Protein AF-A0A931T203-F1 (afdb_monomer_lite)

pLDDT: mean 97.16, std 2.3, range [86.19, 98.94]

Secondary structure (DSSP, 8-state):
-HHHH--S-TTS--EEES--STT-SEEE--GGGGGG-GGG-SEEE-GGGSTT-S-TTS-SSHHHHHHHHHHTTPPPTTTTGGGS-TTS-SSS---SS---S--SS--S-TTSSS---TTBTTS---GGG--B--HHHHHHHHHHHHHHTTT-

Sequence (152 aa):
MKSTLRNGSADDLNIYTCNPDGGLLGWATFPSSYRRAPAMDGVVILDSSLPGGSAAPYDQGDTATHEVGHWMGLYHTFQGGCNGKGDYVNDTPPEKSPAFGCPTGRDSCTRKAGLDPVENFMDYTDDACMDRFTAGQDVRMDTQFTSYRFGK

Structure (mmCIF, N/CA/C/O backbone):
data_AF-A0A931T203-F1
#
_entry.id   AF-A0A931T203-F1
#
loop_
_atom_site.group_PDB
_atom_site.id
_atom_site.type_symbol
_atom_site.label_atom_id
_atom_site.label_alt_id
_atom_site.label_comp_id
_atom_site.label_asym_id
_atom_site.label_entity_id
_atom_site.label_seq_id
_atom_site.pdbx_PDB_ins_code
_atom_site.Cartn_x
_atom_site.Cartn_y
_atom_site.Cartn_z
_atom_site.occupancy
_atom_site.B_iso_or_equiv
_atom_site.auth_seq_id
_atom_site.auth_comp_id
_atom_site.auth_asym_id
_atom_site.auth_atom_id
_atom_site.pdbx_PDB_model_num
ATOM 1 N N . MET A 1 1 ? 20.664 2.261 -4.121 1.00 86.19 1 MET A N 1
ATOM 2 C CA . MET A 1 1 ? 20.112 0.905 -3.907 1.00 86.19 1 MET A CA 1
ATOM 3 C C . MET A 1 1 ? 19.304 0.438 -5.117 1.00 86.19 1 MET A C 1
ATOM 5 O O . MET A 1 1 ? 19.850 -0.330 -5.897 1.00 86.19 1 MET A O 1
ATOM 9 N N . LYS A 1 2 ? 18.072 0.930 -5.339 1.00 91.31 2 LYS A N 1
ATOM 10 C CA . LYS A 1 2 ? 17.177 0.427 -6.406 1.00 91.31 2 LYS A CA 1
ATOM 11 C C . LYS A 1 2 ? 17.782 0.452 -7.815 1.00 91.31 2 LYS A C 1
ATOM 13 O O . LYS A 1 2 ? 17.803 -0.573 -8.480 1.00 91.31 2 LYS A O 1
ATOM 18 N N . SER A 1 3 ? 18.389 1.570 -8.219 1.00 89.00 3 SER A N 1
ATOM 19 C CA . SER A 1 3 ? 19.020 1.721 -9.542 1.00 89.00 3 SER A CA 1
ATOM 20 C C . SER A 1 3 ? 20.144 0.723 -9.845 1.00 89.00 3 SER A C 1
ATOM 22 O O . SER A 1 3 ? 20.486 0.536 -11.006 1.00 89.00 3 SER A O 1
ATOM 24 N N . THR A 1 4 ? 20.731 0.107 -8.817 1.00 92.38 4 THR A N 1
ATOM 25 C CA . THR A 1 4 ? 21.825 -0.865 -8.947 1.00 92.38 4 THR A CA 1
ATOM 26 C C . THR A 1 4 ? 21.337 -2.304 -8.814 1.00 92.38 4 THR A C 1
ATOM 28 O O . THR A 1 4 ? 21.886 -3.188 -9.456 1.00 92.38 4 THR A O 1
ATOM 31 N N . LEU A 1 5 ? 20.339 -2.541 -7.958 1.00 95.25 5 LEU A N 1
ATOM 32 C CA . LEU A 1 5 ? 19.900 -3.885 -7.568 1.00 95.25 5 LEU A CA 1
ATOM 33 C C . LEU A 1 5 ? 18.627 -4.351 -8.279 1.00 95.25 5 LEU A C 1
ATOM 35 O O . LEU A 1 5 ? 18.271 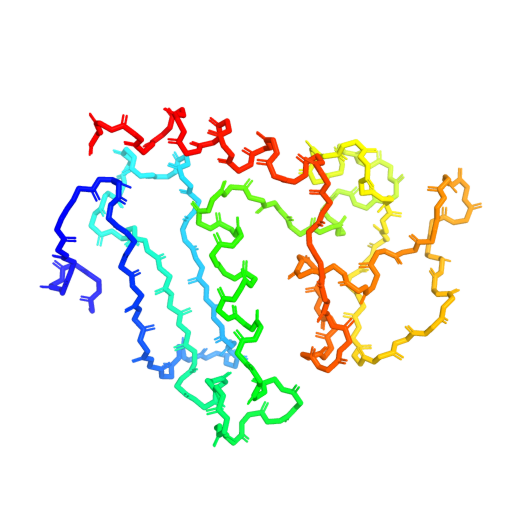-5.519 -8.160 1.00 95.25 5 LEU A O 1
ATOM 39 N N . ARG A 1 6 ? 17.909 -3.456 -8.968 1.00 95.00 6 ARG A N 1
ATOM 40 C CA . ARG A 1 6 ? 16.706 -3.814 -9.724 1.00 95.00 6 ARG A CA 1
ATOM 41 C C . ARG A 1 6 ? 17.021 -4.892 -10.757 1.00 95.00 6 ARG A C 1
ATOM 43 O O . ARG A 1 6 ? 17.947 -4.743 -11.552 1.00 95.00 6 ARG A O 1
ATOM 50 N N . ASN A 1 7 ? 16.178 -5.915 -10.783 1.00 95.50 7 ASN A N 1
ATOM 51 C CA . ASN A 1 7 ? 16.209 -6.977 -11.772 1.00 95.50 7 ASN A CA 1
ATOM 52 C C . ASN A 1 7 ? 14.810 -7.194 -12.371 1.00 95.50 7 ASN A C 1
ATOM 54 O O . ASN A 1 7 ? 13.810 -7.041 -11.673 1.00 95.50 7 ASN A O 1
ATOM 58 N N . GLY A 1 8 ? 14.746 -7.551 -13.653 1.00 94.94 8 GLY A N 1
ATOM 59 C CA . GLY A 1 8 ? 13.489 -7.814 -14.356 1.00 94.94 8 GLY A CA 1
ATOM 60 C C . GLY A 1 8 ? 12.769 -6.586 -14.938 1.00 94.94 8 GLY A C 1
ATOM 61 O O . GLY A 1 8 ? 13.320 -5.488 -15.084 1.00 94.94 8 GLY A O 1
ATOM 62 N N . SER A 1 9 ? 11.522 -6.827 -15.324 1.00 95.38 9 SER A N 1
ATOM 63 C CA . SER A 1 9 ? 10.593 -5.964 -16.061 1.00 95.38 9 SER A CA 1
ATOM 64 C C . SER A 1 9 ? 9.582 -5.270 -15.136 1.00 95.38 9 SER A C 1
ATOM 66 O O . SER A 1 9 ? 9.745 -5.275 -13.912 1.00 95.38 9 SER A O 1
ATOM 68 N N . ALA A 1 10 ? 8.553 -4.622 -15.688 1.00 96.31 10 ALA A N 1
ATOM 69 C CA . ALA A 1 10 ? 7.492 -4.020 -14.878 1.00 96.31 10 ALA A CA 1
ATOM 70 C C . ALA A 1 10 ? 6.666 -5.060 -14.096 1.00 96.31 10 ALA A C 1
ATOM 72 O O . ALA A 1 10 ? 6.045 -4.696 -13.090 1.00 96.31 10 ALA A O 1
ATOM 73 N N . ASP A 1 11 ? 6.693 -6.317 -14.556 1.00 96.00 11 ASP A N 1
ATOM 74 C CA . ASP A 1 11 ? 5.972 -7.467 -13.994 1.00 96.00 11 ASP A CA 1
ATOM 75 C C . ASP A 1 11 ? 6.678 -8.057 -12.770 1.00 96.00 11 ASP A C 1
ATOM 77 O O . ASP A 1 11 ? 6.064 -8.763 -11.972 1.00 96.00 11 ASP A O 1
ATOM 81 N N . ASP A 1 12 ? 7.962 -7.741 -12.600 1.00 97.38 12 ASP A N 1
ATOM 82 C CA . ASP A 1 12 ? 8.806 -8.298 -11.553 1.00 97.38 12 ASP A CA 1
ATOM 83 C C . ASP A 1 12 ? 8.838 -7.375 -10.327 1.00 97.38 12 ASP A C 1
ATOM 85 O O . ASP A 1 12 ? 9.451 -6.297 -10.322 1.00 97.38 12 ASP A O 1
ATOM 89 N N . LEU A 1 13 ? 8.201 -7.819 -9.243 1.00 97.94 13 LEU A N 1
ATOM 90 C CA . LEU A 1 13 ? 8.256 -7.122 -7.964 1.00 97.94 13 LEU A CA 1
ATOM 91 C C . LEU A 1 13 ? 9.650 -7.261 -7.342 1.00 97.94 13 LEU A C 1
ATOM 93 O O . LEU A 1 13 ? 10.076 -8.338 -6.931 1.00 97.94 13 LEU A O 1
ATOM 97 N N . ASN A 1 14 ? 10.340 -6.130 -7.216 1.00 98.25 14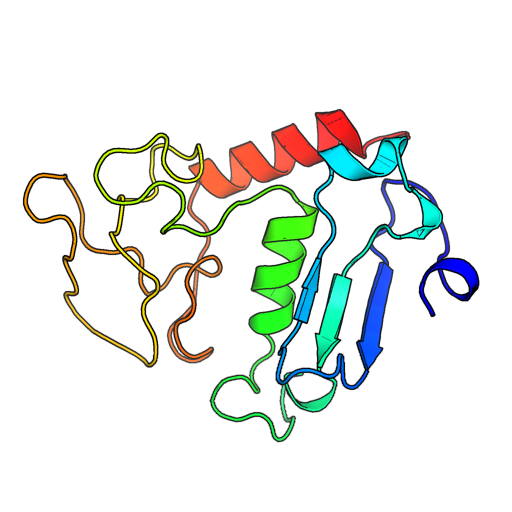 ASN A N 1
ATOM 98 C CA . ASN A 1 14 ? 11.575 -6.027 -6.450 1.00 98.25 14 ASN A CA 1
ATOM 99 C C . ASN A 1 14 ? 11.253 -5.513 -5.039 1.00 98.25 14 ASN A C 1
ATOM 101 O O . ASN A 1 14 ? 10.732 -4.402 -4.890 1.00 98.25 14 ASN A O 1
ATOM 105 N N . ILE A 1 15 ? 11.592 -6.303 -4.019 1.00 98.06 15 ILE A N 1
ATOM 106 C CA . ILE A 1 15 ? 11.469 -5.935 -2.603 1.00 98.06 15 ILE A CA 1
ATOM 107 C C . ILE A 1 15 ? 12.871 -5.742 -2.032 1.00 98.06 15 ILE A C 1
ATOM 109 O O . ILE A 1 15 ? 13.734 -6.608 -2.174 1.00 98.06 15 ILE A O 1
ATOM 113 N N . TYR A 1 16 ? 13.096 -4.602 -1.386 1.00 97.75 16 TYR A N 1
ATOM 114 C CA . TYR A 1 16 ? 14.361 -4.263 -0.745 1.00 97.75 16 TYR A CA 1
ATOM 115 C C . TYR A 1 16 ? 14.163 -4.116 0.759 1.00 97.75 16 TYR A C 1
ATOM 117 O O . TYR A 1 16 ? 13.288 -3.376 1.195 1.00 97.75 16 TYR A O 1
ATOM 125 N N . THR A 1 17 ? 15.011 -4.768 1.544 1.00 96.56 17 THR A N 1
ATOM 126 C CA . THR A 1 17 ? 15.017 -4.660 3.006 1.00 96.56 17 THR A CA 1
ATOM 127 C C . THR A 1 17 ? 16.195 -3.799 3.453 1.00 96.56 17 THR A C 1
ATOM 129 O O . THR A 1 17 ? 17.344 -4.115 3.128 1.00 96.56 17 THR A O 1
ATOM 132 N N . CYS A 1 18 ? 15.934 -2.717 4.177 1.00 95.00 18 CYS A N 1
ATOM 133 C CA . CYS A 1 18 ? 16.950 -1.867 4.807 1.00 95.00 18 CYS A CA 1
ATOM 134 C C . CYS A 1 18 ? 16.293 -0.983 5.869 1.00 95.00 18 CYS A C 1
ATOM 136 O O . CYS A 1 18 ? 15.079 -0.880 5.881 1.00 95.00 18 CYS A O 1
ATOM 138 N N . ASN A 1 19 ? 17.057 -0.237 6.667 1.00 95.19 19 ASN A N 1
ATOM 139 C CA . ASN A 1 19 ? 16.496 0.887 7.419 1.00 95.19 19 ASN A CA 1
ATOM 140 C C . ASN A 1 19 ? 16.239 2.068 6.453 1.00 95.19 19 ASN A C 1
ATOM 142 O O . ASN A 1 19 ? 17.212 2.613 5.928 1.00 95.19 19 ASN A O 1
ATOM 146 N N . PRO A 1 20 ? 14.979 2.448 6.153 1.00 91.81 20 PRO A N 1
ATOM 147 C CA . PRO A 1 20 ? 14.665 3.460 5.138 1.00 91.81 20 PRO A CA 1
ATOM 148 C C . PRO A 1 20 ? 14.897 4.918 5.590 1.00 91.81 20 PRO A C 1
ATOM 150 O O . PRO A 1 20 ? 14.538 5.831 4.847 1.00 91.81 20 PRO A O 1
ATOM 153 N N . ASP A 1 21 ? 15.523 5.139 6.755 1.00 88.75 21 ASP A N 1
ATOM 154 C CA . ASP A 1 21 ? 15.698 6.436 7.420 1.00 88.75 21 ASP A CA 1
ATOM 155 C C . ASP A 1 21 ? 14.361 7.156 7.723 1.00 88.75 21 ASP A C 1
ATOM 157 O O . ASP A 1 21 ? 13.268 6.721 7.361 1.00 88.75 21 ASP A O 1
ATOM 161 N N . GLY A 1 22 ? 14.418 8.259 8.477 1.00 89.06 22 GLY A N 1
ATOM 162 C CA . GLY A 1 22 ? 13.252 9.125 8.721 1.00 89.06 22 GLY A CA 1
ATOM 163 C C . GLY A 1 22 ? 12.131 8.523 9.579 1.00 89.06 22 GLY A C 1
ATOM 164 O O . GLY A 1 22 ? 11.081 9.146 9.710 1.00 89.06 22 GLY A O 1
ATOM 165 N N . GLY A 1 23 ? 12.348 7.345 10.173 1.00 92.56 23 GLY A N 1
ATOM 166 C CA . GLY A 1 23 ? 11.345 6.641 10.977 1.00 92.56 23 GLY A CA 1
ATOM 167 C C . GLY A 1 23 ? 10.273 5.922 10.153 1.00 92.56 23 GLY A C 1
ATOM 168 O O . GLY A 1 23 ? 9.218 5.610 10.695 1.00 92.56 23 GLY A O 1
ATOM 169 N N . LEU A 1 24 ? 10.516 5.683 8.860 1.00 96.38 24 LEU A N 1
ATOM 170 C CA . LEU A 1 24 ? 9.596 4.935 8.002 1.00 96.38 24 LEU A CA 1
ATOM 171 C C . LEU A 1 24 ? 9.690 3.424 8.260 1.00 96.38 24 LEU A C 1
ATOM 173 O O . LEU A 1 24 ? 10.773 2.891 8.497 1.00 96.38 24 LEU A O 1
ATOM 177 N N . LEU A 1 25 ? 8.554 2.733 8.146 1.00 97.81 25 LEU A N 1
ATOM 178 C CA . LEU A 1 25 ? 8.500 1.267 8.106 1.00 97.81 25 LEU A CA 1
ATOM 179 C C . LEU A 1 25 ? 8.674 0.736 6.682 1.00 97.81 25 LEU A C 1
ATOM 181 O O . LEU A 1 25 ? 9.199 -0.351 6.481 1.00 97.81 25 LEU A O 1
ATOM 185 N N . GLY A 1 26 ? 8.272 1.508 5.679 1.00 98.06 26 GLY A N 1
ATOM 186 C CA . GLY A 1 26 ? 8.368 1.119 4.286 1.00 98.06 26 GLY A CA 1
ATOM 187 C C . GLY A 1 26 ? 7.987 2.258 3.355 1.00 98.06 26 GLY A C 1
ATOM 188 O O . GLY A 1 26 ? 7.631 3.352 3.799 1.00 98.06 26 GLY A O 1
ATOM 189 N N . TRP A 1 27 ? 8.170 2.020 2.060 1.00 98.19 27 TRP A N 1
ATOM 190 C CA . TRP A 1 27 ? 7.585 2.827 0.998 1.00 98.19 27 TRP A CA 1
ATOM 191 C C . TRP A 1 27 ? 7.584 2.075 -0.336 1.00 98.19 27 TRP A C 1
ATOM 193 O O . TRP A 1 27 ? 8.521 1.346 -0.690 1.00 98.19 27 TRP A O 1
ATOM 203 N N . ALA A 1 28 ? 6.576 2.360 -1.149 1.00 98.38 28 ALA A N 1
ATOM 204 C CA . ALA A 1 28 ? 6.428 1.820 -2.489 1.00 98.38 28 ALA A CA 1
ATOM 205 C C . ALA A 1 28 ? 6.432 2.900 -3.576 1.00 98.38 28 ALA A C 1
ATOM 207 O O . ALA A 1 28 ? 6.348 4.107 -3.348 1.00 98.38 28 ALA A O 1
ATOM 208 N N . THR A 1 29 ? 6.517 2.437 -4.818 1.00 97.62 29 THR A N 1
ATOM 209 C CA . THR A 1 29 ? 6.292 3.263 -6.007 1.00 97.62 29 THR A CA 1
ATOM 210 C C . THR A 1 29 ? 5.018 2.818 -6.694 1.00 97.62 29 THR A C 1
ATOM 212 O O . THR A 1 29 ? 4.845 1.642 -6.998 1.00 97.62 29 THR A O 1
ATOM 215 N N . PHE A 1 30 ? 4.135 3.778 -6.965 1.00 98.38 30 PHE A N 1
ATOM 216 C CA . PHE A 1 30 ? 2.888 3.500 -7.666 1.00 98.38 30 PHE A CA 1
ATOM 217 C C . PHE A 1 30 ? 3.137 2.999 -9.096 1.00 98.38 30 PHE A C 1
ATOM 219 O O . PHE A 1 30 ? 4.023 3.532 -9.780 1.00 98.38 30 PHE A O 1
ATOM 226 N N . PRO A 1 31 ? 2.280 2.099 -9.610 1.00 98.00 31 PRO A N 1
ATOM 227 C CA . PRO A 1 31 ? 2.402 1.547 -10.959 1.00 98.00 31 PRO A CA 1
ATOM 228 C C . PRO A 1 31 ? 2.386 2.639 -12.041 1.00 98.00 31 PRO A C 1
ATOM 230 O O . PRO A 1 31 ? 3.154 2.602 -13.003 1.00 98.00 31 PRO A O 1
ATOM 233 N N . SER A 1 32 ? 1.608 3.706 -11.837 1.00 97.25 32 SER A N 1
ATOM 234 C CA . SER A 1 32 ? 1.555 4.860 -12.744 1.00 97.25 32 SER A CA 1
ATOM 235 C C . SER A 1 32 ? 2.880 5.625 -12.882 1.00 97.25 32 SER A C 1
ATOM 237 O O . SER A 1 32 ? 3.049 6.404 -13.823 1.00 97.25 32 SER A O 1
ATOM 239 N N . SER A 1 33 ? 3.821 5.448 -11.949 1.00 96.88 33 SER A N 1
ATOM 240 C CA . SER A 1 33 ? 5.141 6.088 -11.991 1.00 96.88 33 SER A CA 1
ATOM 241 C C . SER A 1 33 ? 6.173 5.294 -12.790 1.00 96.88 33 SER A C 1
ATOM 243 O O . SER A 1 33 ? 7.180 5.888 -13.184 1.00 96.88 33 SER A O 1
ATOM 245 N N . TYR A 1 34 ? 5.916 4.012 -13.088 1.00 96.25 34 TYR A N 1
ATOM 246 C CA . TYR A 1 34 ? 6.880 3.114 -13.731 1.00 96.25 34 TYR A CA 1
ATOM 247 C C . TYR A 1 34 ? 7.471 3.714 -15.011 1.00 96.25 34 TYR A C 1
ATOM 249 O O . TYR A 1 34 ? 8.682 3.871 -15.121 1.00 96.25 34 TYR A O 1
ATOM 257 N N . ARG A 1 35 ? 6.620 4.191 -15.933 1.00 95.12 35 ARG A N 1
ATOM 258 C CA . ARG A 1 35 ? 7.063 4.774 -17.216 1.00 95.12 35 ARG A CA 1
ATOM 259 C C . ARG A 1 35 ? 8.041 5.944 -17.053 1.00 95.12 35 ARG A C 1
ATOM 261 O O . ARG A 1 35 ? 8.872 6.171 -17.924 1.00 95.12 35 ARG A O 1
ATOM 268 N N . ARG A 1 36 ? 7.916 6.724 -15.975 1.00 95.69 36 ARG A N 1
ATOM 269 C CA . ARG A 1 36 ? 8.769 7.897 -15.725 1.00 95.69 36 ARG A CA 1
ATOM 270 C C . ARG A 1 36 ? 10.087 7.516 -15.050 1.00 95.69 36 ARG A C 1
ATOM 272 O O . ARG A 1 36 ? 11.081 8.200 -15.268 1.00 95.69 36 ARG A O 1
ATOM 279 N N . ALA A 1 37 ? 10.090 6.482 -14.212 1.00 95.12 37 ALA A N 1
ATOM 280 C CA . ALA A 1 37 ? 11.241 6.116 -13.390 1.00 95.12 37 ALA A CA 1
ATOM 281 C C . ALA A 1 37 ? 11.315 4.593 -13.152 1.00 95.12 37 ALA A C 1
ATOM 283 O O . ALA A 1 37 ? 11.203 4.153 -12.007 1.00 95.12 37 ALA A O 1
ATOM 284 N N . PRO A 1 38 ? 11.539 3.776 -14.198 1.00 94.44 38 PRO A N 1
ATOM 285 C CA . PRO A 1 38 ? 11.496 2.315 -14.076 1.00 94.44 38 PRO A CA 1
ATOM 286 C C . PRO A 1 38 ? 12.569 1.781 -13.118 1.00 94.44 38 PRO A C 1
ATOM 288 O O . PRO A 1 38 ? 12.323 0.854 -12.356 1.00 94.44 38 PRO A O 1
ATOM 291 N N . ALA A 1 39 ? 13.738 2.428 -13.064 1.00 95.00 39 ALA A N 1
ATOM 292 C CA . ALA A 1 39 ? 14.826 2.071 -12.150 1.00 95.00 39 ALA A CA 1
ATOM 293 C C . ALA A 1 39 ? 14.500 2.274 -10.655 1.00 95.00 39 ALA A C 1
ATOM 295 O O . ALA A 1 39 ? 15.233 1.781 -9.801 1.00 95.00 39 ALA A O 1
ATOM 296 N N . MET A 1 40 ? 13.436 3.019 -10.333 1.00 95.81 40 MET A N 1
ATOM 297 C CA . MET A 1 40 ? 12.995 3.273 -8.956 1.00 95.81 40 MET A CA 1
ATOM 298 C C . MET A 1 40 ? 11.837 2.373 -8.522 1.00 95.81 40 MET A C 1
ATOM 300 O O . MET A 1 40 ? 11.445 2.419 -7.353 1.00 95.81 40 MET A O 1
ATOM 304 N N . ASP A 1 41 ? 11.295 1.578 -9.443 1.00 97.62 41 ASP A N 1
ATOM 305 C CA . ASP A 1 41 ? 10.135 0.741 -9.182 1.00 97.62 41 ASP A CA 1
ATOM 306 C C . ASP A 1 41 ? 10.430 -0.373 -8.163 1.00 97.62 41 ASP A C 1
ATOM 308 O O . ASP A 1 41 ? 11.546 -0.894 -8.096 1.00 97.62 41 ASP A O 1
ATOM 312 N N . GLY A 1 42 ? 9.429 -0.699 -7.346 1.00 97.94 42 GLY A N 1
ATOM 313 C CA . GLY A 1 42 ? 9.493 -1.712 -6.293 1.00 97.94 42 GLY A CA 1
ATOM 314 C C . GLY A 1 42 ? 9.145 -1.164 -4.910 1.00 97.94 42 GLY A C 1
ATOM 315 O O . GLY A 1 42 ? 8.780 0.010 -4.755 1.00 97.94 42 GLY A O 1
ATOM 316 N N . VAL A 1 43 ? 9.332 -2.013 -3.907 1.00 98.56 43 VAL A N 1
ATOM 317 C CA . VAL A 1 43 ? 8.975 -1.794 -2.498 1.00 98.56 43 VAL A CA 1
ATOM 318 C C . VAL A 1 43 ? 10.239 -1.764 -1.641 1.00 98.56 43 VAL A C 1
ATOM 320 O O . VAL A 1 43 ? 11.155 -2.552 -1.864 1.00 98.56 43 VAL A O 1
ATOM 323 N N . VAL A 1 44 ? 10.318 -0.841 -0.684 1.00 98.38 44 VAL A N 1
ATOM 324 C CA . VAL A 1 44 ? 11.329 -0.849 0.382 1.00 98.38 44 VAL A CA 1
ATOM 325 C C . VAL A 1 44 ? 10.627 -1.076 1.708 1.00 98.38 44 VAL A C 1
ATOM 327 O O . VAL A 1 44 ? 9.613 -0.437 1.962 1.00 98.38 44 VAL A O 1
ATOM 330 N N . ILE A 1 45 ? 11.180 -1.949 2.539 1.00 98.31 45 ILE A N 1
ATOM 331 C CA . ILE A 1 45 ? 10.670 -2.269 3.873 1.00 98.31 45 ILE A CA 1
ATOM 332 C C . ILE A 1 45 ? 11.802 -2.236 4.899 1.00 98.31 45 ILE A C 1
ATOM 334 O O . ILE A 1 45 ? 12.946 -2.582 4.590 1.00 98.31 45 ILE A O 1
ATOM 338 N N . LEU A 1 46 ? 11.463 -1.817 6.113 1.00 98.31 46 LEU A N 1
ATOM 339 C CA . LEU A 1 46 ? 12.306 -1.882 7.293 1.00 98.31 46 LEU A CA 1
ATOM 340 C C . LEU A 1 46 ? 12.606 -3.348 7.605 1.00 98.31 46 LEU A C 1
ATOM 342 O O . LEU A 1 46 ? 11.705 -4.168 7.726 1.00 98.31 46 LEU A O 1
ATOM 346 N N . ASP A 1 47 ? 13.881 -3.703 7.739 1.00 97.19 47 ASP A N 1
ATOM 347 C CA . ASP A 1 47 ? 14.268 -5.093 8.001 1.00 97.19 47 ASP A CA 1
ATOM 348 C C . ASP A 1 47 ? 13.686 -5.635 9.317 1.00 97.19 47 ASP A C 1
ATOM 350 O O . ASP A 1 47 ? 13.309 -6.803 9.389 1.00 97.19 47 ASP A O 1
ATOM 354 N N . SER A 1 48 ? 13.533 -4.782 10.333 1.00 97.81 48 SER A N 1
ATOM 355 C CA . SER A 1 48 ? 12.959 -5.158 11.623 1.00 97.81 48 SER A CA 1
ATOM 356 C C . SER A 1 48 ? 11.429 -5.246 11.648 1.00 97.81 48 SER A C 1
ATOM 358 O O . SER A 1 48 ? 10.913 -5.681 12.678 1.00 97.81 48 SER A O 1
ATOM 360 N N . SER A 1 49 ? 10.720 -4.886 10.566 1.00 98.12 49 SER A N 1
ATOM 361 C CA . SER A 1 49 ? 9.264 -5.091 10.432 1.00 98.12 49 SER A CA 1
ATOM 362 C C . SER A 1 49 ? 8.877 -6.409 9.753 1.00 98.12 49 SER A C 1
ATOM 364 O O . SER A 1 49 ? 7.701 -6.739 9.611 1.00 98.12 49 SER A O 1
ATOM 366 N N . LEU A 1 50 ? 9.868 -7.201 9.334 1.00 97.31 50 LEU A N 1
ATOM 367 C CA . LEU A 1 50 ? 9.640 -8.568 8.875 1.00 97.31 50 LEU A CA 1
ATOM 368 C C . LEU A 1 50 ? 9.156 -9.473 10.025 1.00 97.31 50 LEU A C 1
ATOM 370 O O . LEU A 1 50 ? 9.482 -9.197 11.182 1.00 97.31 50 LEU A O 1
ATOM 374 N N . PRO A 1 51 ? 8.464 -10.594 9.722 1.00 97.31 51 PRO A N 1
ATOM 375 C CA . PRO A 1 51 ? 8.029 -11.554 10.733 1.00 97.31 51 PRO A CA 1
ATOM 376 C C . PRO A 1 51 ? 9.164 -11.993 11.669 1.00 97.31 51 PRO A C 1
ATOM 378 O O . PRO A 1 51 ? 10.183 -12.526 11.219 1.00 97.31 51 PRO A O 1
ATOM 381 N N . GLY A 1 52 ? 8.974 -11.795 12.976 1.00 93.38 52 GLY A N 1
ATOM 382 C CA . GLY A 1 52 ? 9.978 -12.114 14.002 1.00 93.38 52 GLY A CA 1
ATOM 383 C C . GLY A 1 52 ? 11.078 -11.057 14.163 1.00 93.38 52 GLY A C 1
ATOM 384 O O . GLY A 1 52 ? 12.093 -11.321 14.814 1.00 93.38 52 GLY A O 1
ATOM 385 N N . GLY A 1 53 ? 10.894 -9.885 13.555 1.00 96.62 53 GLY A N 1
ATOM 386 C CA . GLY A 1 53 ? 11.731 -8.710 13.736 1.00 96.62 53 GLY A CA 1
ATOM 387 C C . GLY A 1 53 ? 11.510 -8.019 15.085 1.00 96.62 53 GLY A C 1
ATOM 388 O O . GLY A 1 53 ? 10.860 -8.536 15.987 1.00 96.62 53 GLY A O 1
ATOM 389 N N . SER A 1 54 ? 12.114 -6.842 15.252 1.00 97.62 54 SER A N 1
ATOM 390 C CA . SER A 1 54 ? 12.091 -6.090 16.515 1.00 97.62 54 SER A CA 1
ATOM 391 C C . SER A 1 54 ? 11.236 -4.821 16.470 1.00 97.62 54 SER A C 1
ATOM 393 O O . SER A 1 54 ? 11.266 -4.047 17.426 1.00 97.62 54 SER A O 1
ATOM 395 N N . ALA A 1 55 ? 10.533 -4.556 15.366 1.00 97.38 55 ALA A N 1
ATOM 396 C CA . ALA A 1 55 ? 9.741 -3.343 15.163 1.00 97.38 55 ALA A CA 1
ATOM 397 C C . ALA A 1 55 ? 8.301 -3.463 15.686 1.00 97.38 55 ALA A C 1
ATOM 399 O O . ALA A 1 55 ? 7.395 -2.874 15.104 1.00 97.38 55 ALA A O 1
ATOM 400 N N . ALA A 1 56 ? 8.080 -4.195 16.781 1.00 97.38 56 ALA A N 1
ATOM 401 C CA . ALA A 1 56 ? 6.763 -4.296 17.402 1.00 97.38 56 ALA A CA 1
ATOM 402 C C . ALA A 1 56 ? 6.158 -2.890 17.637 1.00 97.38 56 ALA A C 1
ATOM 404 O O . ALA A 1 56 ? 6.864 -1.997 18.126 1.00 97.38 56 ALA A O 1
ATOM 405 N N . PRO A 1 57 ? 4.873 -2.667 17.306 1.00 97.94 57 PRO A N 1
ATOM 406 C CA . PRO A 1 57 ? 3.851 -3.667 16.961 1.00 97.94 57 PRO A CA 1
ATOM 407 C C . PRO A 1 57 ? 3.748 -4.031 15.462 1.00 97.94 57 PRO A C 1
ATOM 409 O O . PRO A 1 57 ? 2.765 -4.646 15.058 1.00 97.94 57 PRO A O 1
ATOM 412 N N . TYR A 1 58 ? 4.731 -3.651 14.644 1.00 98.25 58 TYR A N 1
ATOM 413 C CA . TYR A 1 58 ? 4.762 -3.849 13.190 1.00 98.25 58 TYR A CA 1
ATOM 414 C C . TYR A 1 58 ? 5.768 -4.932 12.771 1.00 98.25 58 TYR A C 1
ATOM 416 O O . TYR A 1 58 ? 6.579 -4.721 11.876 1.00 98.25 58 TYR A O 1
ATOM 424 N N . ASP A 1 59 ? 5.817 -6.049 13.496 1.00 98.12 59 ASP A N 1
ATOM 425 C CA . ASP A 1 59 ? 6.811 -7.125 13.364 1.00 98.12 59 ASP A CA 1
ATOM 426 C C . ASP A 1 59 ? 6.217 -8.460 12.871 1.00 98.12 59 ASP A C 1
ATOM 428 O O . ASP A 1 59 ? 6.823 -9.522 13.065 1.00 98.12 59 ASP A O 1
ATOM 432 N N . GLN A 1 60 ? 5.041 -8.427 12.227 1.00 98.19 60 GLN A N 1
ATOM 433 C CA . GLN A 1 60 ? 4.365 -9.611 11.668 1.00 98.19 60 GLN A CA 1
ATOM 434 C C . GLN A 1 60 ? 4.348 -9.627 10.134 1.00 98.19 60 GLN A C 1
ATOM 436 O O . GLN A 1 60 ? 3.947 -10.626 9.538 1.00 98.19 60 GLN A O 1
ATOM 441 N N . GLY A 1 61 ? 4.881 -8.581 9.497 1.00 97.94 61 GLY A N 1
ATOM 442 C CA . GLY A 1 61 ? 5.109 -8.510 8.056 1.00 97.94 61 GLY A CA 1
ATOM 443 C C . GLY A 1 61 ? 4.064 -7.711 7.280 1.00 97.94 61 GLY A C 1
ATOM 444 O O . GLY A 1 61 ? 4.216 -7.572 6.062 1.00 97.94 61 GLY A O 1
ATOM 445 N N . ASP A 1 62 ? 3.060 -7.128 7.937 1.00 98.50 62 ASP A N 1
ATOM 446 C CA . ASP A 1 62 ? 1.973 -6.439 7.229 1.00 98.50 62 ASP A CA 1
ATOM 447 C C . ASP A 1 62 ? 2.394 -5.094 6.649 1.00 98.50 62 ASP A C 1
ATOM 449 O O . ASP A 1 62 ? 1.811 -4.641 5.665 1.00 98.50 62 ASP A O 1
ATOM 453 N N . THR A 1 63 ? 3.505 -4.527 7.130 1.00 98.62 63 THR A N 1
ATOM 454 C CA . THR A 1 63 ? 4.198 -3.444 6.417 1.00 98.62 63 THR A CA 1
ATOM 455 C C . THR A 1 63 ? 4.475 -3.838 4.958 1.00 98.62 63 THR A C 1
ATOM 457 O O . THR A 1 63 ? 4.233 -3.054 4.044 1.00 98.62 63 THR A O 1
ATOM 460 N N . ALA A 1 64 ? 4.951 -5.060 4.692 1.00 98.56 64 ALA A N 1
ATOM 461 C CA . ALA A 1 64 ? 5.200 -5.496 3.319 1.00 98.56 64 ALA A CA 1
ATOM 462 C C . ALA A 1 64 ? 3.890 -5.669 2.536 1.00 98.56 64 ALA A C 1
ATOM 464 O O . ALA A 1 64 ? 3.827 -5.267 1.374 1.00 98.56 64 ALA A O 1
ATOM 465 N N . THR A 1 65 ? 2.843 -6.207 3.167 1.00 98.81 65 THR A N 1
ATOM 466 C CA . THR A 1 65 ? 1.504 -6.334 2.568 1.00 98.81 65 THR A CA 1
ATOM 467 C C . THR A 1 65 ? 0.952 -4.968 2.142 1.00 98.81 65 THR A C 1
ATOM 469 O O . THR A 1 65 ? 0.529 -4.804 0.995 1.00 98.81 65 THR A O 1
ATOM 472 N N . HIS A 1 66 ? 1.043 -3.969 3.022 1.00 98.88 66 HIS A N 1
ATOM 473 C CA . HIS A 1 66 ? 0.645 -2.582 2.780 1.00 98.88 66 HIS A CA 1
ATOM 474 C C . HIS A 1 66 ? 1.395 -1.965 1.589 1.00 98.88 66 HIS A C 1
ATOM 476 O O . HIS A 1 66 ? 0.796 -1.477 0.625 1.00 98.88 66 HIS A O 1
ATOM 482 N N . GLU A 1 67 ? 2.729 -2.039 1.603 1.00 98.88 67 GLU A N 1
ATOM 483 C CA . GLU A 1 67 ? 3.551 -1.449 0.543 1.00 98.88 67 GLU A CA 1
ATOM 484 C C . GLU A 1 67 ? 3.371 -2.158 -0.808 1.00 98.88 67 GLU A C 1
ATOM 486 O O . GLU A 1 67 ? 3.393 -1.521 -1.869 1.00 98.88 67 GLU A O 1
ATOM 491 N N . VA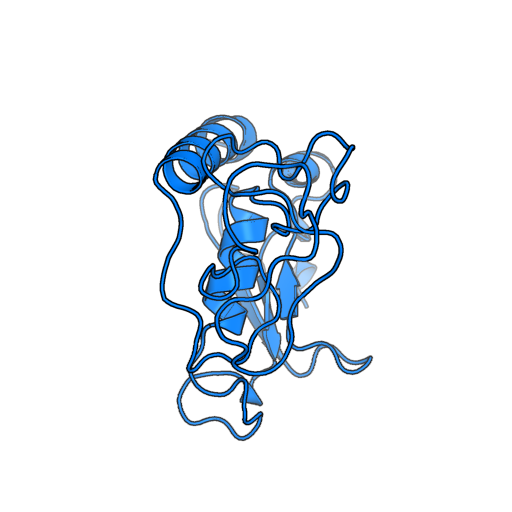L A 1 68 ? 3.138 -3.472 -0.808 1.00 98.88 68 VAL A N 1
ATOM 492 C CA . VAL A 1 68 ? 2.777 -4.200 -2.033 1.00 98.88 68 VAL A CA 1
ATOM 493 C C . VAL A 1 68 ? 1.404 -3.757 -2.542 1.00 98.88 68 VAL A C 1
ATOM 495 O O . VAL A 1 68 ? 1.257 -3.566 -3.751 1.00 98.88 68 VAL A O 1
ATOM 498 N N . GLY A 1 69 ? 0.441 -3.472 -1.661 1.00 98.88 69 GLY A N 1
ATOM 499 C CA . GLY A 1 69 ? -0.828 -2.840 -2.031 1.00 98.88 69 GLY A CA 1
ATOM 500 C C . GLY A 1 69 ? -0.625 -1.525 -2.797 1.00 98.88 69 GLY A C 1
ATOM 501 O O . GLY A 1 69 ? -1.202 -1.325 -3.871 1.00 98.88 69 GLY A O 1
ATOM 502 N N . HIS A 1 70 ? 0.279 -0.657 -2.336 1.00 98.88 70 HIS A N 1
ATOM 503 C CA . HIS A 1 70 ? 0.665 0.555 -3.072 1.00 98.88 70 HIS A CA 1
ATOM 504 C C . HIS A 1 70 ? 1.361 0.279 -4.411 1.00 98.88 70 HIS A C 1
ATOM 506 O O . HIS A 1 70 ? 1.069 0.948 -5.411 1.00 98.88 70 HIS A O 1
ATOM 512 N N . TRP A 1 71 ? 2.263 -0.705 -4.469 1.00 98.81 71 TRP A N 1
ATOM 513 C CA . TRP A 1 71 ? 2.926 -1.113 -5.717 1.00 98.81 71 TRP A CA 1
ATOM 514 C C . TRP A 1 71 ? 1.934 -1.668 -6.755 1.00 98.81 71 TRP A C 1
ATOM 516 O O . TRP A 1 71 ? 2.128 -1.467 -7.963 1.00 98.81 71 TRP A O 1
ATOM 526 N N . MET A 1 72 ? 0.839 -2.269 -6.275 1.00 98.75 72 MET A N 1
ATOM 527 C CA . MET A 1 72 ? -0.340 -2.695 -7.040 1.00 98.75 72 MET A CA 1
ATOM 528 C C . MET A 1 72 ? -1.368 -1.567 -7.255 1.00 98.75 72 MET A C 1
ATOM 530 O O . MET A 1 72 ? -2.363 -1.757 -7.942 1.00 98.75 72 MET A O 1
ATOM 534 N N . GLY A 1 73 ? -1.129 -0.358 -6.742 1.00 98.69 73 GLY A N 1
ATOM 535 C CA . GLY A 1 73 ? -1.916 0.841 -7.042 1.00 98.69 73 GLY A CA 1
ATOM 536 C C . GLY A 1 73 ? -3.100 1.129 -6.115 1.00 98.69 73 GLY A C 1
ATOM 537 O O . GLY A 1 73 ? -3.956 1.958 -6.464 1.00 98.69 73 GLY A O 1
ATOM 538 N N . LEU A 1 74 ? -3.150 0.499 -4.942 1.00 98.88 74 LEU A N 1
ATOM 539 C CA . LEU A 1 74 ? -4.058 0.884 -3.864 1.00 98.88 74 LEU A CA 1
ATOM 540 C C . LEU A 1 74 ? -3.585 2.176 -3.197 1.00 98.88 74 LEU A C 1
ATOM 542 O O . LEU A 1 74 ? -2.389 2.405 -3.018 1.00 98.88 74 LEU A O 1
ATOM 546 N N . TYR A 1 75 ? -4.530 3.039 -2.846 1.00 98.81 75 TYR A N 1
ATOM 547 C CA . TYR A 1 75 ? -4.269 4.181 -1.974 1.00 98.81 75 TYR A CA 1
ATOM 548 C C . TYR A 1 75 ? -4.599 3.804 -0.533 1.00 98.81 75 TYR A C 1
ATOM 550 O O . TYR A 1 75 ? -5.277 2.809 -0.298 1.00 98.81 75 TYR A O 1
ATOM 558 N N . HIS A 1 76 ? -4.148 4.623 0.414 1.00 98.88 76 HIS A N 1
ATOM 559 C CA . HIS A 1 76 ? -4.631 4.532 1.786 1.00 98.88 76 HIS A CA 1
ATOM 560 C C . HIS A 1 76 ? -6.152 4.673 1.851 1.00 98.88 76 HIS A C 1
ATOM 562 O O . HIS A 1 76 ? -6.712 5.511 1.139 1.00 98.88 76 HIS A O 1
ATOM 568 N N . THR A 1 77 ? -6.801 3.940 2.750 1.00 98.69 77 THR A N 1
ATOM 569 C CA . THR A 1 77 ? -8.259 3.993 2.974 1.00 98.69 77 THR A CA 1
ATOM 570 C C . THR A 1 77 ? -8.751 5.383 3.391 1.00 98.69 77 THR A C 1
ATOM 572 O O . THR A 1 77 ? -9.806 5.839 2.951 1.00 98.69 77 THR A O 1
ATOM 575 N N . PHE A 1 78 ? -7.939 6.131 4.141 1.00 98.38 78 PHE A N 1
ATOM 576 C CA . PHE A 1 78 ? -8.214 7.517 4.540 1.00 98.38 78 PHE A CA 1
ATOM 577 C C . PHE A 1 78 ? -7.983 8.562 3.435 1.00 98.38 78 PHE A C 1
ATOM 579 O O . PHE A 1 78 ? -8.119 9.773 3.669 1.00 98.38 78 PHE A O 1
ATOM 586 N N . GLN A 1 79 ? -7.611 8.148 2.219 1.00 98.31 79 GLN A N 1
ATOM 587 C CA . GLN A 1 79 ? -7.305 9.084 1.145 1.00 98.31 79 GLN A CA 1
ATOM 588 C C . GLN A 1 79 ? -8.539 9.905 0.754 1.00 98.31 79 GLN A C 1
ATOM 590 O O . GLN A 1 79 ? -9.615 9.393 0.473 1.00 98.31 79 GLN A O 1
ATOM 595 N N . GLY A 1 80 ? -8.388 11.230 0.722 1.00 96.69 80 GLY A N 1
ATOM 596 C CA . GLY A 1 80 ? -9.490 12.145 0.409 1.00 96.69 80 GLY A CA 1
ATOM 597 C C . GLY A 1 80 ? -10.490 12.380 1.552 1.00 96.69 80 GLY A C 1
ATOM 598 O O . GLY A 1 80 ? -11.344 13.260 1.415 1.00 96.69 80 GLY A O 1
ATOM 599 N N . GLY A 1 81 ? -10.368 11.684 2.684 1.00 97.62 81 GLY A N 1
ATOM 600 C CA . GLY A 1 81 ? -11.222 11.877 3.854 1.00 97.62 81 GLY A CA 1
ATOM 601 C C . GLY A 1 81 ? -12.711 11.602 3.595 1.00 97.62 81 GLY A C 1
ATOM 602 O O . GLY A 1 81 ? -13.117 11.146 2.528 1.00 97.62 81 GLY A O 1
ATOM 603 N N . CYS A 1 82 ? -13.571 12.011 4.532 1.00 97.62 82 CYS A N 1
ATOM 604 C CA . CYS A 1 82 ? -15.012 11.732 4.465 1.00 97.62 82 CYS A CA 1
ATOM 605 C C . CYS A 1 82 ? -15.750 12.284 3.233 1.00 97.62 82 CYS A C 1
ATOM 607 O O . CYS A 1 82 ? -16.877 11.875 2.977 1.00 97.62 82 CYS A O 1
ATOM 609 N N . ASN A 1 83 ? -15.204 13.275 2.520 1.00 96.31 83 ASN A N 1
ATOM 610 C CA . ASN A 1 83 ? -15.925 13.987 1.451 1.00 96.31 83 ASN A CA 1
ATOM 611 C C . ASN A 1 83 ? -15.153 14.070 0.127 1.00 96.31 83 ASN A C 1
ATOM 613 O O . ASN A 1 83 ? -15.639 14.698 -0.814 1.00 96.31 83 ASN A O 1
ATOM 617 N N . GLY A 1 84 ? -13.952 13.495 0.059 1.00 93.69 84 GLY A N 1
ATOM 618 C CA . GLY A 1 84 ? -13.153 13.464 -1.158 1.00 93.69 84 GLY A CA 1
ATOM 619 C C . GLY A 1 84 ? -13.536 12.312 -2.080 1.00 93.69 84 GLY A C 1
ATOM 620 O O . GLY A 1 84 ? -14.599 11.709 -1.964 1.00 93.69 84 GLY A O 1
ATOM 621 N N . LYS A 1 85 ? -12.632 12.003 -3.013 1.00 93.69 85 LYS A N 1
ATOM 622 C CA . LYS A 1 85 ? -12.790 10.889 -3.961 1.00 93.69 85 LYS A CA 1
ATOM 623 C C . LYS A 1 85 ? -12.505 9.510 -3.348 1.00 93.69 85 LYS A C 1
ATOM 625 O O . LYS A 1 85 ? -12.610 8.523 -4.067 1.00 93.69 85 LYS A O 1
ATOM 630 N N . GLY A 1 86 ? -12.144 9.453 -2.067 1.00 95.44 86 GLY A N 1
ATOM 631 C CA . GLY A 1 86 ? -11.709 8.223 -1.418 1.00 95.44 86 GLY A CA 1
ATOM 632 C C . GLY A 1 86 ? -10.374 7.711 -1.963 1.00 95.44 86 GLY A C 1
ATOM 633 O O . GLY A 1 86 ? -9.625 8.412 -2.657 1.00 95.44 86 GLY A O 1
ATOM 634 N N . ASP A 1 87 ? -10.143 6.435 -1.702 1.00 98.31 87 ASP A N 1
ATOM 635 C CA . ASP A 1 87 ? -9.076 5.596 -2.247 1.00 98.31 87 ASP A CA 1
ATOM 636 C C . ASP A 1 87 ? -9.402 5.037 -3.653 1.00 98.31 87 ASP A C 1
ATOM 638 O O . ASP A 1 87 ? -8.639 4.245 -4.209 1.00 98.31 87 ASP A O 1
ATOM 642 N N . TYR A 1 88 ? -10.506 5.495 -4.263 1.00 97.94 88 TYR A N 1
ATOM 643 C CA . TYR A 1 88 ? -11.054 5.014 -5.537 1.00 97.94 88 TYR A CA 1
ATOM 644 C C . TYR A 1 88 ? -11.483 3.539 -5.526 1.00 97.94 88 TYR A C 1
ATOM 646 O O . TYR A 1 88 ? -11.488 2.894 -6.583 1.00 97.94 88 TYR A O 1
ATOM 654 N N . VAL A 1 89 ? -11.856 3.021 -4.359 1.00 98.50 89 VAL A N 1
ATOM 655 C CA . VAL A 1 89 ? -12.501 1.726 -4.185 1.00 98.50 89 VAL A CA 1
ATOM 656 C C . VAL A 1 89 ? -13.869 1.961 -3.531 1.00 98.50 89 VAL A C 1
ATOM 658 O O . VAL A 1 89 ? -14.013 2.752 -2.612 1.00 98.50 89 VAL A O 1
ATOM 661 N N . ASN A 1 90 ? -14.932 1.363 -4.076 1.00 97.12 90 ASN A N 1
ATOM 662 C CA . ASN A 1 90 ? -16.300 1.687 -3.639 1.00 97.12 90 ASN A CA 1
ATOM 663 C C . ASN A 1 90 ? -16.728 0.943 -2.368 1.00 97.12 90 ASN A C 1
ATOM 665 O O . ASN A 1 90 ? -17.657 1.385 -1.696 1.00 97.12 90 ASN A O 1
ATOM 669 N N . ASP A 1 91 ? -16.130 -0.218 -2.097 1.00 98.31 91 ASP A N 1
ATOM 670 C CA . ASP A 1 91 ? -16.478 -1.081 -0.966 1.00 98.31 91 ASP A CA 1
ATOM 671 C C . ASP A 1 91 ? -15.563 -0.883 0.253 1.00 98.31 91 ASP A C 1
ATOM 673 O O . ASP A 1 91 ? -15.715 -1.584 1.250 1.00 98.31 91 ASP A O 1
ATOM 677 N N . THR A 1 92 ? -14.666 0.102 0.207 1.00 98.44 92 THR A N 1
ATOM 678 C CA . THR A 1 92 ? -13.934 0.628 1.360 1.00 98.44 92 THR A CA 1
ATOM 679 C C . THR A 1 92 ? -14.712 1.817 1.944 1.00 98.44 92 THR A C 1
ATOM 681 O O . THR A 1 92 ? -14.896 2.843 1.279 1.00 98.44 92 THR A O 1
ATOM 684 N N . PRO A 1 93 ? -15.240 1.713 3.179 1.00 98.19 93 PRO A N 1
ATOM 685 C CA . PRO A 1 93 ? -15.863 2.852 3.841 1.00 98.19 93 PRO A CA 1
ATOM 686 C C . PRO A 1 93 ? -14.885 4.030 3.973 1.00 98.19 93 PRO A C 1
ATOM 688 O O . PRO A 1 93 ? -13.715 3.816 4.292 1.00 98.19 93 PRO A O 1
ATOM 691 N N . PRO A 1 94 ? -15.332 5.279 3.755 1.00 97.88 94 PRO A N 1
ATOM 692 C CA . PRO A 1 94 ? -14.464 6.436 3.894 1.00 97.88 94 PRO A CA 1
ATOM 693 C C . PRO A 1 94 ? -14.179 6.712 5.369 1.00 97.88 94 PRO A C 1
ATOM 695 O O . PRO A 1 94 ? -15.096 6.749 6.185 1.00 97.88 94 PRO A O 1
ATOM 698 N N . GLU A 1 95 ? -12.933 7.041 5.675 1.00 98.19 95 GLU A N 1
ATOM 699 C CA . GLU A 1 95 ? -12.510 7.491 6.999 1.00 98.19 95 GLU A CA 1
ATOM 700 C C . GLU A 1 95 ? -11.795 8.850 6.908 1.00 98.19 95 GLU A C 1
ATOM 702 O O . GLU A 1 95 ? -11.349 9.288 5.845 1.00 98.19 95 GLU A O 1
ATOM 707 N N . LYS A 1 96 ? -11.716 9.577 8.022 1.00 98.00 96 LYS A N 1
ATOM 708 C CA . LYS A 1 96 ? -11.189 10.949 8.063 1.00 98.00 96 LYS A CA 1
ATOM 709 C C . LYS A 1 96 ? -9.661 11.011 8.135 1.00 98.00 96 LYS A C 1
ATOM 711 O O . LYS A 1 96 ? -9.074 11.999 7.693 1.00 98.00 96 LYS A O 1
ATOM 716 N N . SER A 1 97 ? -9.044 10.031 8.781 1.00 98.38 97 SER A N 1
ATOM 717 C CA . SER A 1 97 ? -7.615 9.983 9.111 1.00 98.38 97 SER A CA 1
ATOM 718 C C . SER A 1 97 ? -7.205 8.529 9.331 1.00 98.38 97 SER A C 1
ATOM 720 O O . SER A 1 97 ? -8.097 7.762 9.678 1.00 98.38 97 SER A O 1
ATOM 722 N N . PRO A 1 98 ? -5.911 8.175 9.260 1.00 98.25 98 PRO A N 1
ATOM 723 C CA . PRO A 1 98 ? -5.459 6.841 9.656 1.00 98.25 98 PRO A CA 1
ATOM 724 C C . PRO A 1 98 ? -5.907 6.469 11.072 1.00 98.25 98 PRO A C 1
ATOM 726 O O . PRO A 1 98 ? -5.991 7.344 11.954 1.00 98.25 98 PRO A O 1
ATOM 729 N N . ALA A 1 99 ? -6.162 5.182 11.284 1.00 98.38 99 ALA A N 1
ATOM 730 C CA . ALA A 1 99 ? -6.163 4.554 12.596 1.00 98.38 99 ALA A CA 1
ATOM 731 C C . ALA A 1 99 ? -4.744 4.119 12.989 1.00 98.38 99 ALA A C 1
ATOM 733 O O . ALA A 1 99 ? -3.901 3.864 12.143 1.00 98.38 99 ALA A O 1
ATOM 734 N N . PHE A 1 100 ? -4.494 4.034 14.294 1.00 98.31 100 PHE A N 1
ATOM 735 C CA . PHE A 1 100 ? -3.271 3.472 14.873 1.00 98.31 100 PHE A CA 1
ATOM 736 C C . PHE A 1 100 ? -3.656 2.583 16.052 1.00 98.31 100 PHE A C 1
ATOM 738 O O . PHE A 1 100 ? -4.697 2.820 16.684 1.00 98.31 100 PHE A O 1
ATOM 745 N N . GLY A 1 101 ? -2.815 1.607 16.393 1.00 98.38 101 GLY A N 1
ATOM 746 C CA . GLY A 1 101 ? -3.180 0.596 17.377 1.00 98.38 101 GLY A CA 1
ATOM 747 C C . GLY A 1 101 ? -4.207 -0.386 16.814 1.00 98.38 101 GLY A C 1
ATOM 748 O O . GLY A 1 101 ? -4.315 -0.577 15.606 1.00 98.38 101 GLY A O 1
ATOM 749 N N . CYS A 1 102 ? -5.021 -0.941 17.709 1.00 98.19 102 CYS A N 1
ATOM 750 C CA . CYS A 1 102 ? -6.102 -1.879 17.401 1.00 98.19 102 CYS A CA 1
ATOM 751 C C . CYS A 1 102 ? -7.475 -1.341 17.844 1.00 98.19 102 CYS A C 1
ATOM 753 O O . CYS A 1 102 ? -8.085 -1.876 18.779 1.00 98.19 102 CYS A O 1
ATOM 755 N N . PRO A 1 103 ? -7.955 -0.219 17.276 1.00 97.94 103 PRO A N 1
ATOM 756 C CA . PRO A 1 103 ? -9.231 0.357 17.672 1.00 97.94 103 PRO A CA 1
ATOM 757 C C . PRO A 1 103 ? -10.400 -0.538 17.247 1.00 97.94 103 PRO A C 1
ATOM 759 O O . PRO A 1 103 ? -10.368 -1.186 16.209 1.00 97.94 103 PRO A O 1
ATOM 762 N N . THR A 1 104 ? -11.482 -0.515 18.025 1.00 97.19 104 THR A N 1
ATOM 763 C CA . THR A 1 104 ? -12.728 -1.223 17.698 1.00 97.19 104 THR A CA 1
ATOM 764 C C . THR A 1 104 ? -13.870 -0.225 17.546 1.00 97.19 104 THR A C 1
ATOM 766 O O . THR A 1 104 ? -13.947 0.763 18.278 1.00 97.19 104 THR A O 1
ATOM 769 N N . GLY A 1 105 ? -14.757 -0.455 16.573 1.00 97.19 105 GLY A N 1
ATOM 770 C CA . GLY A 1 105 ? -15.960 0.366 16.382 1.00 97.19 105 GLY A CA 1
ATOM 771 C C . GLY A 1 105 ? -15.702 1.823 15.977 1.00 97.19 105 GLY A C 1
ATOM 772 O O . GLY A 1 105 ? -16.554 2.678 16.216 1.00 97.19 105 GLY A O 1
ATOM 773 N N . ARG A 1 106 ? -14.527 2.130 15.416 1.00 98.19 106 ARG A N 1
ATOM 774 C CA . ARG A 1 106 ? -14.158 3.490 15.014 1.00 98.19 106 ARG A CA 1
ATOM 775 C C . ARG A 1 106 ? -15.028 3.948 13.835 1.00 98.19 106 ARG A C 1
ATOM 777 O O . ARG A 1 106 ? -15.144 3.244 12.842 1.00 98.19 106 ARG A O 1
ATOM 784 N N . ASP A 1 107 ? -15.632 5.126 13.958 1.00 98.25 107 ASP A N 1
ATOM 785 C CA . ASP A 1 107 ? -16.418 5.785 12.906 1.00 98.25 107 ASP A CA 1
ATOM 786 C C . ASP A 1 107 ? -16.090 7.280 12.917 1.00 98.25 107 ASP A C 1
ATOM 788 O O . ASP A 1 107 ? -16.629 8.071 13.702 1.00 98.25 107 ASP A O 1
ATOM 792 N N . SER A 1 108 ? -15.134 7.672 12.079 1.00 98.25 108 SER A N 1
ATOM 793 C CA . SER A 1 108 ? -14.715 9.066 11.944 1.00 98.25 108 SER A CA 1
ATOM 794 C C . SER A 1 108 ? -15.544 9.837 10.911 1.00 98.25 108 SER A C 1
ATOM 796 O O . SER A 1 108 ? -15.496 11.076 10.886 1.00 98.25 108 SER A O 1
ATOM 798 N N . CYS A 1 109 ? -16.346 9.133 10.107 1.00 97.81 109 CYS A N 1
ATOM 799 C CA . CYS A 1 109 ? -17.195 9.679 9.057 1.00 97.81 109 CYS A CA 1
ATOM 800 C C . CYS A 1 109 ? -18.681 9.362 9.290 1.00 97.81 109 CYS A C 1
ATOM 802 O O . CYS A 1 109 ? -19.373 8.942 8.371 1.00 97.81 109 CYS A O 1
ATOM 804 N N . THR A 1 110 ? -19.213 9.733 10.458 1.00 97.25 110 THR A N 1
ATOM 805 C CA . THR A 1 110 ? -20.579 9.423 10.957 1.00 97.25 110 THR A CA 1
ATOM 806 C C . THR A 1 110 ? -21.774 9.787 10.060 1.00 97.25 110 THR A C 1
ATOM 808 O O . THR A 1 110 ? -22.921 9.460 10.360 1.00 97.25 110 THR A O 1
ATOM 811 N N . ARG A 1 111 ? -21.546 10.520 8.964 1.00 96.69 111 ARG A N 1
ATOM 812 C CA . ARG A 1 111 ? -22.556 10.853 7.939 1.00 96.69 111 ARG A CA 1
ATOM 813 C C . ARG A 1 111 ? -22.424 10.006 6.668 1.00 96.69 111 ARG A C 1
ATOM 815 O O . ARG A 1 111 ? -23.089 10.298 5.672 1.00 96.69 111 ARG A O 1
ATOM 822 N N . LYS A 1 112 ? -21.527 9.025 6.665 1.00 96.38 112 LYS A N 1
ATOM 823 C CA . LYS A 1 112 ? -21.268 8.061 5.595 1.00 96.38 112 LYS A CA 1
ATOM 824 C C . LYS A 1 112 ? -21.619 6.663 6.097 1.00 96.38 112 LYS A C 1
ATOM 826 O O . LYS A 1 112 ? -21.812 6.452 7.286 1.00 96.38 112 LYS A O 1
ATOM 831 N N . ALA A 1 113 ? -21.803 5.738 5.163 1.00 94.62 113 ALA A N 1
ATOM 832 C CA . ALA A 1 113 ? -22.105 4.355 5.497 1.00 94.62 113 ALA A CA 1
ATOM 833 C C . ALA A 1 113 ? -20.811 3.585 5.793 1.00 94.62 113 ALA A C 1
ATOM 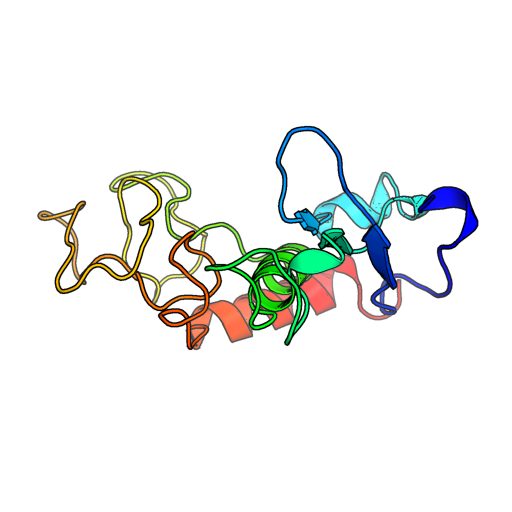835 O O . ALA A 1 113 ? -19.828 3.761 5.076 1.00 94.62 113 ALA A O 1
ATOM 836 N N . GLY A 1 114 ? -20.870 2.690 6.781 1.00 96.81 114 GLY A N 1
ATOM 837 C CA . GLY A 1 114 ? -19.748 1.849 7.202 1.00 96.81 114 GLY A CA 1
ATOM 838 C C . GLY A 1 114 ? -18.941 2.450 8.353 1.00 96.81 114 GLY A C 1
ATOM 839 O O . GLY A 1 114 ? -18.985 3.652 8.588 1.00 96.81 114 GLY A O 1
ATOM 840 N N . LEU A 1 115 ? -18.246 1.578 9.084 1.00 98.25 115 LEU A N 1
ATOM 841 C CA . LEU A 1 115 ? -17.234 1.962 10.070 1.00 98.25 115 LEU A CA 1
ATOM 842 C C . LEU A 1 115 ? -15.899 2.205 9.361 1.00 98.25 115 LEU A C 1
ATOM 844 O O . LEU A 1 115 ? -15.706 1.702 8.253 1.00 98.25 115 LEU A O 1
ATOM 848 N N . ASP A 1 116 ? -14.979 2.914 10.015 1.00 98.56 116 ASP A N 1
ATOM 849 C CA . ASP A 1 116 ? -13.613 3.077 9.515 1.00 98.56 116 ASP A CA 1
ATOM 850 C C . ASP A 1 116 ? -12.997 1.679 9.276 1.00 98.56 116 ASP A C 1
ATOM 852 O O . ASP A 1 116 ? -13.155 0.788 10.122 1.00 98.56 116 ASP A O 1
ATOM 856 N N . PRO A 1 117 ? -12.327 1.444 8.135 1.00 98.12 117 PRO A N 1
ATOM 857 C CA . PRO A 1 117 ? -11.845 0.124 7.735 1.00 98.12 117 PRO A CA 1
ATOM 858 C C . PRO A 1 117 ? -10.542 -0.271 8.454 1.00 98.12 117 PRO A C 1
ATOM 860 O O . PRO A 1 117 ? -9.573 -0.654 7.814 1.00 98.12 117 PRO A O 1
ATOM 863 N N . VAL A 1 118 ? -10.546 -0.246 9.788 1.00 98.50 118 VAL A N 1
ATOM 864 C CA . VAL A 1 118 ? -9.365 -0.401 10.665 1.00 98.50 118 VAL A CA 1
ATOM 865 C C . VAL A 1 118 ? -8.689 -1.776 10.632 1.00 98.50 118 VAL A C 1
ATOM 867 O O . VAL A 1 118 ? -7.674 -1.972 11.274 1.00 98.50 118 VAL A O 1
ATOM 870 N N . GLU A 1 119 ? -9.263 -2.747 9.930 1.00 98.56 119 GLU A N 1
ATOM 871 C CA . GLU A 1 119 ? -8.670 -4.080 9.736 1.00 98.56 119 GLU A CA 1
ATOM 872 C C . GLU A 1 119 ? -8.140 -4.245 8.292 1.00 98.56 119 GLU A C 1
ATOM 874 O O . GLU A 1 119 ? -7.715 -5.322 7.873 1.00 98.56 119 GLU A O 1
ATOM 879 N N . ASN A 1 120 ? -8.202 -3.179 7.487 1.00 98.81 120 ASN A N 1
ATOM 880 C CA . ASN A 1 120 ? -7.715 -3.166 6.116 1.00 98.81 120 ASN A CA 1
ATOM 881 C C . ASN A 1 120 ? -6.204 -2.934 6.078 1.00 98.81 120 ASN A C 1
ATOM 883 O O . ASN A 1 120 ? -5.706 -2.008 6.713 1.00 98.81 120 ASN A O 1
ATOM 887 N N . PHE A 1 121 ? -5.492 -3.689 5.240 1.00 98.88 121 PHE A N 1
ATOM 888 C CA . PHE A 1 121 ? -4.044 -3.518 5.081 1.00 98.88 121 PHE A CA 1
ATOM 889 C C . PHE A 1 121 ? -3.624 -2.128 4.590 1.00 98.88 121 PHE A C 1
ATOM 891 O O . PHE A 1 121 ? -2.451 -1.806 4.693 1.00 98.88 121 PHE A O 1
ATOM 898 N N . MET A 1 122 ? -4.532 -1.314 4.034 1.00 98.88 122 MET A N 1
ATOM 899 C CA . MET A 1 122 ? -4.232 0.043 3.559 1.00 98.88 122 MET A CA 1
ATOM 900 C C . MET A 1 122 ? -4.530 1.155 4.589 1.00 98.88 122 MET A C 1
ATOM 902 O O . MET A 1 122 ? -4.444 2.335 4.231 1.00 98.88 122 MET A O 1
ATOM 906 N N . ASP A 1 123 ? -4.861 0.805 5.836 1.00 98.62 123 ASP A N 1
ATOM 907 C CA . ASP A 1 123 ? -4.839 1.714 6.997 1.00 98.62 123 ASP A CA 1
ATOM 908 C C . ASP A 1 123 ? -3.465 1.618 7.716 1.00 98.62 123 ASP A C 1
ATOM 910 O O . ASP A 1 123 ? -2.543 0.977 7.208 1.00 98.62 123 ASP A O 1
ATOM 914 N N . TYR A 1 124 ? -3.288 2.290 8.859 1.00 98.62 124 TYR A N 1
ATOM 915 C CA . TYR A 1 124 ? -2.045 2.335 9.656 1.00 98.62 124 TYR A CA 1
ATOM 916 C C . TYR A 1 124 ? -2.173 1.674 11.041 1.00 98.62 124 TYR A C 1
ATOM 918 O O . TYR A 1 124 ? -1.409 1.979 11.963 1.00 98.62 124 TYR A O 1
ATOM 926 N N . THR A 1 125 ? -3.154 0.793 11.220 1.00 98.69 125 THR A N 1
ATOM 927 C CA . THR A 1 125 ? -3.282 -0.006 12.443 1.00 98.69 125 THR A CA 1
ATOM 928 C C . THR A 1 125 ? -2.084 -0.924 12.655 1.00 98.69 125 THR A C 1
ATOM 930 O O . THR A 1 125 ? -1.305 -1.173 11.740 1.00 98.69 125 THR A O 1
ATOM 933 N N . ASP A 1 126 ? -1.937 -1.431 13.875 1.00 98.69 126 ASP A N 1
ATOM 934 C CA . ASP A 1 126 ? -0.899 -2.411 14.198 1.00 98.69 126 ASP A CA 1
ATOM 935 C C . ASP A 1 126 ? -1.100 -3.701 13.377 1.00 98.69 126 ASP A C 1
ATOM 937 O O . ASP A 1 126 ? -2.244 -4.087 13.115 1.00 98.69 126 ASP A O 1
ATOM 941 N N . ASP A 1 127 ? -0.009 -4.402 13.037 1.00 98.56 127 ASP A N 1
ATOM 942 C CA . ASP A 1 127 ? -0.037 -5.639 12.230 1.00 98.56 127 ASP A CA 1
ATOM 943 C C . ASP A 1 127 ? -1.058 -6.656 12.774 1.00 98.56 127 ASP A C 1
ATOM 945 O O . ASP A 1 127 ? -1.877 -7.199 12.044 1.00 98.56 127 ASP A O 1
ATOM 949 N N . ALA A 1 128 ? -1.117 -6.822 14.101 1.00 97.75 128 ALA A N 1
ATOM 950 C CA . ALA A 1 128 ? -2.021 -7.767 14.767 1.00 97.75 128 ALA A CA 1
ATOM 951 C C . ALA A 1 128 ? -3.525 -7.560 14.480 1.00 97.75 128 ALA A C 1
ATOM 953 O O . ALA A 1 128 ? -4.336 -8.399 14.882 1.00 97.75 128 ALA A O 1
ATOM 954 N N . CYS A 1 129 ? -3.901 -6.436 13.867 1.00 97.50 129 CYS A N 1
ATOM 955 C CA . CYS A 1 129 ? -5.280 -6.044 13.616 1.00 97.50 129 CYS A CA 1
ATOM 956 C C . CYS A 1 129 ? -5.612 -5.848 12.136 1.00 97.50 129 CYS A C 1
ATOM 958 O O . CYS A 1 129 ? -6.788 -5.687 11.821 1.00 97.50 129 CYS A O 1
ATOM 960 N N . MET A 1 130 ? -4.630 -5.913 11.234 1.00 98.06 130 MET A N 1
ATOM 961 C CA . MET A 1 130 ? -4.879 -5.922 9.793 1.00 98.06 130 MET A CA 1
ATOM 962 C C . MET A 1 130 ? -5.051 -7.362 9.305 1.00 98.06 130 MET A C 1
ATOM 964 O O . MET A 1 130 ? -4.254 -8.233 9.638 1.00 98.06 130 MET A O 1
ATOM 968 N N . ASP A 1 131 ? -6.088 -7.637 8.513 1.00 98.12 131 ASP A N 1
ATOM 969 C CA . ASP A 1 131 ? -6.341 -9.007 8.042 1.00 98.12 131 ASP A CA 1
ATOM 970 C C . ASP A 1 131 ? -6.872 -9.131 6.611 1.00 98.12 131 ASP A C 1
ATOM 972 O O . ASP A 1 131 ? -6.983 -10.250 6.094 1.00 98.12 131 ASP A O 1
ATOM 976 N N . ARG A 1 132 ? -7.199 -8.019 5.939 1.00 98.56 132 ARG A N 1
ATOM 977 C CA . ARG A 1 132 ? -7.880 -8.102 4.643 1.00 98.56 132 ARG A CA 1
ATOM 978 C C . ARG A 1 132 ? -7.631 -6.958 3.675 1.00 98.56 132 ARG A C 1
ATOM 980 O O . ARG A 1 132 ? -7.437 -5.800 4.039 1.00 98.56 132 ARG A O 1
ATOM 987 N N . PHE A 1 133 ? -7.811 -7.308 2.406 1.00 98.88 133 PHE A N 1
ATOM 988 C CA . PHE A 1 133 ? -8.254 -6.396 1.358 1.00 98.88 133 PHE A CA 1
ATOM 989 C C . PHE A 1 133 ? -9.750 -6.598 1.085 1.00 98.88 133 PHE A C 1
ATOM 991 O O . PHE A 1 133 ? -10.314 -7.653 1.381 1.00 98.88 133 PHE A O 1
ATOM 998 N N . THR A 1 134 ? -10.406 -5.600 0.498 1.00 98.81 134 THR A N 1
ATOM 999 C CA . THR A 1 134 ? -11.774 -5.746 -0.018 1.00 98.81 134 THR A CA 1
ATOM 1000 C C . THR A 1 134 ? -11.779 -6.367 -1.418 1.00 98.81 134 THR A C 1
ATOM 1002 O O . THR A 1 134 ? -10.765 -6.376 -2.120 1.00 98.81 134 THR A O 1
ATOM 1005 N N . ALA A 1 135 ? -12.941 -6.845 -1.875 1.00 98.81 135 ALA A N 1
ATOM 1006 C CA . ALA A 1 135 ? -13.087 -7.333 -3.247 1.00 98.81 135 ALA A CA 1
ATOM 1007 C C . ALA A 1 135 ? -12.859 -6.210 -4.279 1.00 98.81 135 ALA A C 1
ATOM 1009 O O . ALA A 1 135 ? -12.307 -6.438 -5.353 1.00 98.81 135 ALA A O 1
ATOM 1010 N N . GLY A 1 136 ? -13.250 -4.975 -3.958 1.00 98.81 136 GLY A N 1
ATOM 1011 C CA . GLY A 1 136 ? -12.982 -3.813 -4.799 1.00 98.81 136 GLY A CA 1
ATOM 1012 C C . GLY A 1 136 ? -11.497 -3.447 -4.875 1.00 98.81 136 GLY A C 1
ATOM 1013 O O . GLY A 1 136 ? -11.038 -3.010 -5.934 1.00 98.81 136 GLY A O 1
ATOM 1014 N N . GLN A 1 137 ? -10.734 -3.652 -3.796 1.00 98.94 137 GLN A N 1
ATOM 1015 C CA . GLN A 1 137 ? -9.280 -3.487 -3.811 1.00 98.94 137 GLN A CA 1
ATOM 1016 C C . GLN A 1 137 ? -8.618 -4.534 -4.712 1.00 98.94 137 GLN A C 1
ATOM 1018 O O . GLN A 1 137 ? -7.768 -4.163 -5.516 1.00 98.94 137 GLN A O 1
ATOM 1023 N N . ASP A 1 138 ? -9.061 -5.792 -4.670 1.00 98.81 138 ASP A N 1
ATOM 1024 C CA . ASP A 1 138 ? -8.584 -6.853 -5.572 1.00 98.81 138 ASP A CA 1
ATOM 1025 C C . ASP A 1 138 ? -8.778 -6.478 -7.055 1.00 98.81 138 ASP A C 1
ATOM 1027 O O . ASP A 1 138 ? -7.819 -6.354 -7.821 1.00 98.81 138 ASP A O 1
ATOM 1031 N N . VAL A 1 139 ? -10.006 -6.099 -7.432 1.00 98.81 139 VAL A N 1
ATOM 1032 C CA . VAL A 1 139 ? -10.321 -5.628 -8.796 1.00 98.81 139 VAL A CA 1
ATOM 1033 C C . VAL A 1 139 ? -9.458 -4.429 -9.206 1.00 98.81 139 VAL A C 1
ATOM 1035 O O . VAL A 1 139 ? -9.032 -4.304 -10.364 1.00 98.81 139 VAL A O 1
ATOM 1038 N N . ARG A 1 140 ? -9.198 -3.508 -8.272 1.00 98.75 140 ARG A N 1
ATOM 1039 C CA . ARG A 1 140 ? -8.342 -2.350 -8.526 1.00 98.75 140 ARG A CA 1
ATOM 1040 C C . ARG A 1 140 ? -6.893 -2.775 -8.758 1.00 98.75 140 ARG A C 1
ATOM 1042 O O . ARG A 1 140 ? -6.295 -2.264 -9.707 1.00 98.75 140 ARG A O 1
ATOM 1049 N N . MET A 1 141 ? -6.350 -3.674 -7.940 1.00 98.88 141 MET A N 1
ATOM 1050 C CA . MET A 1 141 ? -4.990 -4.200 -8.085 1.00 98.88 141 MET A CA 1
ATOM 1051 C C . MET A 1 141 ? -4.794 -4.844 -9.460 1.00 98.88 141 MET A C 1
ATOM 1053 O O . MET A 1 141 ? -3.881 -4.444 -10.186 1.00 98.88 141 MET A O 1
ATOM 1057 N N . ASP A 1 142 ? -5.711 -5.716 -9.881 1.00 98.69 142 ASP A N 1
ATOM 1058 C CA . ASP A 1 142 ? -5.691 -6.344 -11.210 1.00 98.69 142 ASP A CA 1
ATOM 1059 C C . ASP A 1 142 ? -5.711 -5.313 -12.344 1.00 98.69 142 ASP A C 1
ATOM 1061 O O . ASP A 1 142 ? -4.935 -5.379 -13.310 1.00 98.69 142 ASP A O 1
ATOM 1065 N N . THR A 1 143 ? -6.581 -4.308 -12.214 1.00 98.62 143 THR A N 1
ATOM 1066 C CA . THR A 1 143 ? -6.718 -3.238 -13.208 1.00 98.62 143 THR A CA 1
ATOM 1067 C C . THR A 1 143 ? -5.432 -2.422 -13.322 1.00 98.62 143 THR A C 1
ATOM 1069 O O . THR A 1 143 ? -4.983 -2.115 -14.431 1.00 98.62 143 THR A O 1
ATOM 1072 N N . GLN A 1 144 ? -4.827 -2.047 -12.193 1.00 98.56 144 GLN A N 1
ATOM 1073 C CA . GLN A 1 144 ? -3.594 -1.261 -12.163 1.00 98.56 144 GLN A CA 1
ATOM 1074 C C . GLN A 1 144 ? -2.395 -2.074 -12.664 1.00 98.56 144 GLN A C 1
ATOM 1076 O O . GLN A 1 144 ? -1.621 -1.560 -13.477 1.00 98.56 144 GLN A O 1
ATOM 1081 N N . PHE A 1 145 ? -2.274 -3.340 -12.254 1.00 98.44 145 PHE A N 1
ATOM 1082 C CA . PHE A 1 145 ? -1.229 -4.246 -12.725 1.00 98.44 145 PHE A CA 1
ATOM 1083 C C . PHE A 1 145 ? -1.297 -4.406 -14.246 1.00 98.44 145 PHE A C 1
ATOM 1085 O O . PHE A 1 145 ? -0.331 -4.106 -14.946 1.00 98.44 145 PHE A O 1
ATOM 1092 N N . THR A 1 146 ? -2.470 -4.736 -14.788 1.00 98.19 146 THR A N 1
ATOM 1093 C CA . THR A 1 146 ? -2.665 -4.865 -16.242 1.00 98.19 146 THR A CA 1
ATOM 1094 C C . THR A 1 146 ? -2.384 -3.549 -16.975 1.00 98.19 146 THR A C 1
ATOM 1096 O O . THR A 1 146 ? -1.767 -3.521 -18.040 1.00 98.19 146 THR A O 1
ATOM 1099 N N . SER A 1 147 ? -2.801 -2.419 -16.396 1.00 97.62 147 SER A N 1
ATOM 1100 C CA . SER A 1 147 ? -2.674 -1.107 -17.039 1.00 97.62 147 SER A CA 1
ATOM 1101 C C . SER A 1 147 ? -1.248 -0.579 -17.097 1.00 97.62 147 SER A C 1
ATOM 1103 O O . SER A 1 147 ? -0.963 0.247 -17.966 1.00 97.62 147 SER A O 1
ATOM 1105 N N . TYR A 1 148 ? -0.356 -0.989 -16.196 1.00 97.81 148 TYR A N 1
ATOM 1106 C CA . TYR A 1 148 ? 0.953 -0.347 -16.022 1.00 97.81 148 TYR A CA 1
ATOM 1107 C C . TYR A 1 148 ? 2.1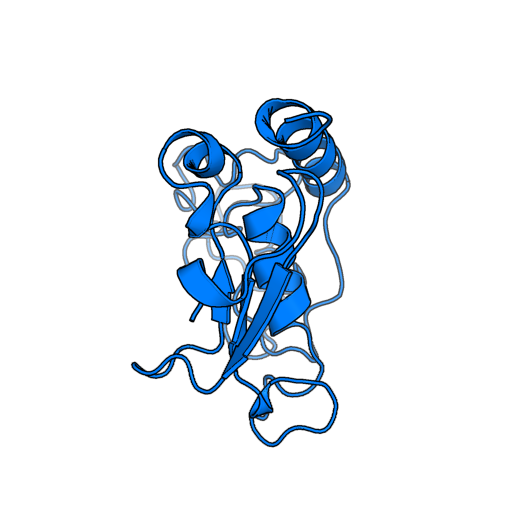36 -1.301 -15.935 1.00 97.81 148 TYR A C 1
ATOM 1109 O O . TYR A 1 148 ? 3.256 -0.830 -16.129 1.00 97.81 148 TYR A O 1
ATOM 1117 N N . ARG A 1 149 ? 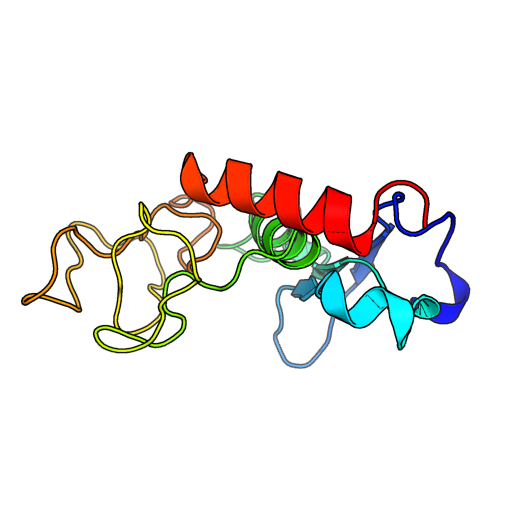1.894 -2.584 -15.673 1.00 96.50 149 ARG A N 1
ATOM 1118 C CA . ARG A 1 149 ? 2.930 -3.590 -15.459 1.00 96.50 149 ARG A CA 1
ATOM 1119 C C . ARG A 1 149 ? 2.886 -4.641 -16.550 1.00 96.50 149 ARG A C 1
ATOM 1121 O O . ARG A 1 149 ? 3.776 -4.608 -17.386 1.00 96.50 149 ARG A O 1
ATOM 1128 N N . PHE A 1 150 ? 1.796 -5.410 -16.633 1.00 97.06 150 PHE A N 1
ATOM 1129 C CA . PHE A 1 150 ? 1.708 -6.603 -17.483 1.00 97.06 150 PHE A CA 1
ATOM 1130 C C . PHE A 1 150 ? 2.291 -6.403 -18.894 1.00 97.06 150 PHE A C 1
ATOM 1132 O O . PHE A 1 150 ? 1.726 -5.668 -19.714 1.00 97.06 150 PHE A O 1
ATOM 1139 N N . GLY A 1 151 ? 3.420 -7.065 -19.167 1.00 92.69 151 GLY A N 1
ATOM 1140 C CA . GLY A 1 151 ? 4.115 -7.039 -20.454 1.00 92.69 151 GLY A CA 1
ATOM 1141 C C . GLY A 1 151 ? 4.869 -5.741 -20.779 1.00 92.69 151 GLY A C 1
ATOM 1142 O O . GLY A 1 151 ? 5.005 -5.420 -21.966 1.00 92.69 151 GLY A O 1
ATOM 1143 N N . LYS A 1 152 ? 5.322 -4.975 -19.774 1.00 87.56 152 LYS A N 1
ATOM 1144 C CA . LYS A 1 152 ? 6.009 -3.674 -19.947 1.00 87.56 152 LYS A CA 1
ATOM 1145 C C . LYS A 1 152 ? 7.419 -3.578 -19.365 1.00 87.56 152 LYS A C 1
ATOM 1147 O O . LYS A 1 152 ? 7.820 -4.397 -18.513 1.00 87.56 152 LYS A O 1
#

Radius of gyration: 15.73 Å; chains: 1; bounding box: 44×26×38 Å

Foldseek 3Di:
DQLVPDDDFLLDADEAEDQPPPPDQKAADALVCCVVCVSRHHIYGYNQLDAPRDPPLNRPCLSVVQRVLRSLPFAAQQPLALPGCGSVFDPRWHHPAADEEADDQAARNVVTDDHHPNQDSSGHYGPVRHDDDDPSSVVSSVVSCVVRRVPD